Protein AF-A0A7S3THI4-F1 (afdb_monomer)

Solvent-accessible surface area (backbone atoms only — not comparable to full-atom values): 7559 Å² total; per-residue (Å²): 110,74,66,59,54,55,52,48,52,52,52,49,36,52,54,51,27,67,69,33,42,85,75,75,42,81,44,73,39,78,40,66,32,46,57,66,85,43,79,82,62,60,90,53,84,82,50,71,88,50,48,69,49,48,74,65,32,48,63,71,83,60,45,60,66,55,53,61,70,47,61,85,69,82,52,36,70,44,62,38,58,69,64,31,45,52,53,53,52,48,62,73,76,45,57,70,69,58,51,53,50,49,52,64,70,49,35,82,77,35,69,67,47,48,59,52,31,58,74,67,70,50,77,83,80,126

Nearest PDB structures (foldseek):
  5x7j-assembly1_A  TM=2.662E-01  e=1.964E+00  Thermus thermophilus HB8
  5zn8-assembly1_B  TM=2.177E-01  e=8.854E+00  Bacillus subtilis

Mean predicted aligned error: 7.43 Å

Organism: NCBI:txid141414

Structure (mmCIF, N/CA/C/O backbone):
data_AF-A0A7S3THI4-F1
#
_entry.id   AF-A0A7S3THI4-F1
#
loop_
_atom_site.group_PDB
_atom_site.id
_atom_site.type_symbol
_atom_site.label_atom_id
_atom_site.label_alt_id
_atom_site.label_comp_id
_atom_site.label_asym_id
_atom_site.label_entity_id
_atom_site.label_seq_id
_atom_site.pdbx_PDB_ins_code
_atom_site.Cartn_x
_atom_site.Cartn_y
_atom_site.Cartn_z
_atom_site.occupancy
_atom_site.B_iso_or_equiv
_atom_site.auth_seq_id
_atom_site.auth_comp_id
_atom_site.auth_asym_id
_atom_site.auth_atom_id
_atom_site.pdbx_PDB_model_num
AT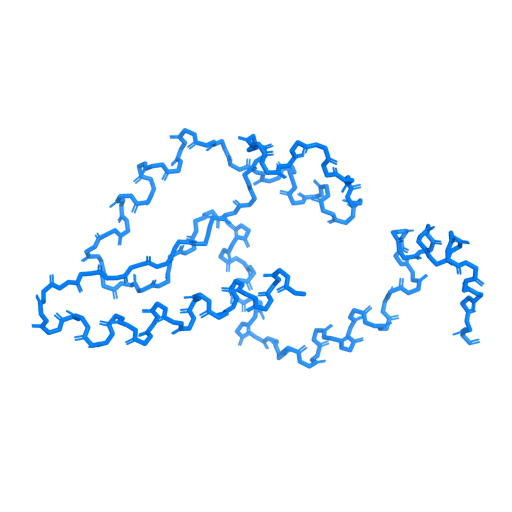OM 1 N N . MET A 1 1 ? 11.043 -9.135 -5.414 1.00 76.50 1 MET A N 1
ATOM 2 C CA . MET A 1 1 ? 11.165 -9.251 -3.938 1.00 76.50 1 MET A CA 1
ATOM 3 C C . MET A 1 1 ? 10.488 -8.094 -3.210 1.00 76.50 1 MET A C 1
ATOM 5 O O . MET A 1 1 ? 9.573 -8.362 -2.449 1.00 76.50 1 MET A O 1
ATOM 9 N N . TYR A 1 2 ? 10.847 -6.830 -3.478 1.00 82.88 2 TYR A N 1
ATOM 10 C CA . TYR A 1 2 ? 10.233 -5.666 -2.812 1.00 82.88 2 TYR A CA 1
ATOM 11 C C . TYR A 1 2 ? 8.693 -5.635 -2.889 1.00 82.88 2 TYR A C 1
ATOM 13 O O . TYR A 1 2 ? 8.028 -5.482 -1.866 1.00 82.88 2 TYR A O 1
ATOM 21 N N . SER A 1 3 ? 8.119 -5.840 -4.080 1.00 84.19 3 SER A N 1
ATOM 22 C CA . SER A 1 3 ? 6.662 -5.870 -4.292 1.00 84.19 3 SER A CA 1
ATOM 23 C C . SER A 1 3 ? 5.963 -6.966 -3.481 1.00 84.19 3 SER A C 1
ATOM 25 O O . SER A 1 3 ? 4.979 -6.690 -2.801 1.00 84.19 3 SER A O 1
ATOM 27 N N . ALA A 1 4 ? 6.511 -8.184 -3.488 1.00 88.19 4 ALA A N 1
ATOM 28 C CA . ALA A 1 4 ? 5.974 -9.317 -2.736 1.00 88.19 4 ALA A CA 1
ATOM 29 C C . ALA A 1 4 ? 5.922 -9.029 -1.226 1.00 88.19 4 ALA A C 1
ATOM 31 O O . ALA A 1 4 ? 4.899 -9.259 -0.585 1.00 88.19 4 ALA A O 1
ATOM 32 N N . THR A 1 5 ? 6.978 -8.437 -0.660 1.00 90.56 5 THR A N 1
ATOM 33 C CA . THR A 1 5 ? 6.997 -8.042 0.758 1.00 90.56 5 THR A CA 1
ATOM 34 C C . THR A 1 5 ? 5.938 -6.980 1.072 1.00 90.56 5 THR A C 1
ATOM 36 O O . THR A 1 5 ? 5.282 -7.050 2.109 1.00 90.56 5 THR A O 1
ATOM 39 N N . LYS A 1 6 ? 5.708 -6.011 0.177 1.00 89.75 6 LYS A N 1
ATOM 40 C CA . LYS A 1 6 ? 4.651 -4.997 0.353 1.00 89.75 6 L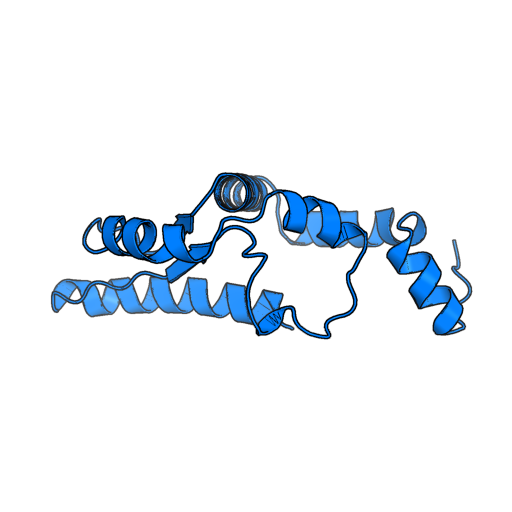YS A CA 1
ATOM 41 C C . LYS A 1 6 ? 3.241 -5.595 0.273 1.00 89.75 6 LYS A C 1
ATOM 43 O O . LYS A 1 6 ? 2.361 -5.192 1.040 1.00 89.75 6 LYS A O 1
ATOM 48 N N . ALA A 1 7 ? 3.033 -6.576 -0.603 1.00 90.31 7 ALA A N 1
ATOM 49 C CA . ALA A 1 7 ? 1.782 -7.326 -0.669 1.00 90.31 7 ALA A CA 1
ATOM 50 C C . ALA A 1 7 ? 1.545 -8.122 0.624 1.00 90.31 7 ALA A C 1
ATOM 52 O O . ALA A 1 7 ? 0.463 -8.029 1.206 1.00 90.31 7 ALA A O 1
ATOM 53 N N . PHE A 1 8 ? 2.576 -8.809 1.128 1.00 94.06 8 PHE A N 1
ATOM 54 C CA . PHE A 1 8 ? 2.523 -9.528 2.401 1.00 94.06 8 PHE A CA 1
ATOM 55 C C . PHE A 1 8 ? 2.122 -8.615 3.563 1.00 94.06 8 PHE A C 1
ATOM 57 O O . PHE A 1 8 ? 1.177 -8.938 4.272 1.00 94.06 8 PHE A O 1
ATOM 64 N N . ILE A 1 9 ? 2.752 -7.443 3.715 1.00 94.75 9 ILE A N 1
ATOM 65 C CA . ILE A 1 9 ? 2.413 -6.480 4.783 1.00 94.75 9 ILE A CA 1
ATOM 66 C C . ILE A 1 9 ? 0.931 -6.090 4.733 1.00 94.75 9 ILE A C 1
ATOM 68 O O . ILE A 1 9 ? 0.275 -6.003 5.767 1.00 94.75 9 ILE A O 1
ATOM 72 N N . SER A 1 10 ? 0.387 -5.891 3.531 1.00 93.25 10 SER A N 1
ATOM 73 C CA . SER A 1 10 ? -1.025 -5.534 3.361 1.00 93.25 10 SER A CA 1
ATOM 74 C C . SER A 1 10 ? -1.950 -6.657 3.838 1.00 93.25 10 SER A C 1
ATOM 76 O O . SER A 1 10 ? -2.935 -6.396 4.522 1.00 93.25 10 SER A O 1
ATOM 78 N N . ARG A 1 11 ? -1.620 -7.912 3.512 1.00 94.00 11 ARG A N 1
ATOM 79 C CA . ARG A 1 11 ? -2.394 -9.087 3.942 1.00 94.00 11 ARG A CA 1
ATOM 80 C C . ARG A 1 11 ? -2.243 -9.366 5.433 1.00 94.00 11 ARG A C 1
ATOM 82 O O . ARG A 1 11 ? -3.226 -9.668 6.105 1.00 94.00 11 ARG A O 1
ATOM 89 N N . PHE A 1 12 ? -1.038 -9.186 5.954 1.00 95.69 12 PHE A N 1
ATOM 90 C CA . PHE A 1 12 ? -0.754 -9.302 7.374 1.00 95.69 12 PHE A CA 1
ATOM 91 C C . PHE A 1 12 ? -1.563 -8.284 8.186 1.00 95.69 12 PHE A C 1
ATOM 93 O O . PHE A 1 12 ? -2.246 -8.670 9.127 1.00 95.69 12 PHE A O 1
ATOM 100 N N . ALA A 1 13 ? -1.595 -7.017 7.760 1.00 94.56 13 ALA A N 1
ATOM 101 C CA . ALA A 1 13 ? -2.410 -5.988 8.401 1.00 94.56 13 ALA A CA 1
ATOM 102 C C . ALA A 1 13 ? -3.906 -6.338 8.389 1.00 94.56 13 ALA A C 1
ATOM 104 O O . ALA A 1 13 ? -4.566 -6.187 9.411 1.00 94.56 13 ALA A O 1
ATOM 105 N N . THR A 1 14 ? -4.441 -6.855 7.272 1.00 94.19 14 THR A N 1
ATOM 106 C CA . THR A 1 14 ? -5.847 -7.300 7.217 1.00 94.19 14 THR A CA 1
ATOM 107 C C . THR A 1 14 ? -6.150 -8.456 8.157 1.00 94.19 14 THR A C 1
ATOM 109 O O . THR A 1 14 ? -7.208 -8.443 8.774 1.00 94.19 14 THR A O 1
ATOM 112 N N . SER A 1 15 ? -5.235 -9.419 8.296 1.00 95.44 15 SER A N 1
ATOM 113 C CA . SER A 1 15 ? -5.403 -10.529 9.240 1.00 95.44 15 SER A CA 1
ATOM 114 C C 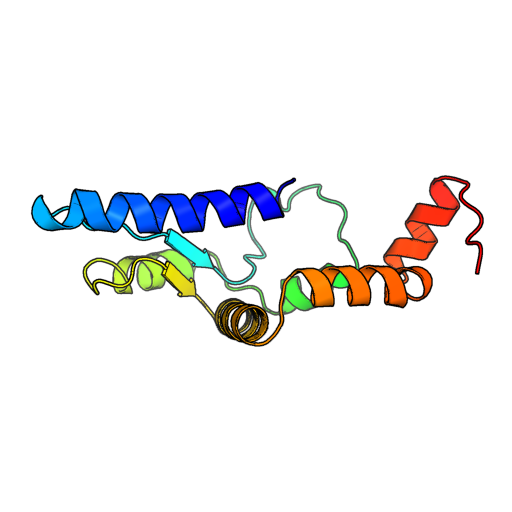. SER A 1 15 ? -5.387 -10.019 10.679 1.00 95.44 15 SER A C 1
ATOM 116 O O . SER A 1 15 ? -6.319 -10.264 11.439 1.00 95.44 15 SER A O 1
ATOM 118 N N . LEU A 1 16 ? -4.372 -9.220 11.018 1.00 95.19 16 LEU A N 1
ATOM 119 C CA . LEU A 1 16 ? -4.185 -8.682 12.361 1.00 95.19 16 LEU A CA 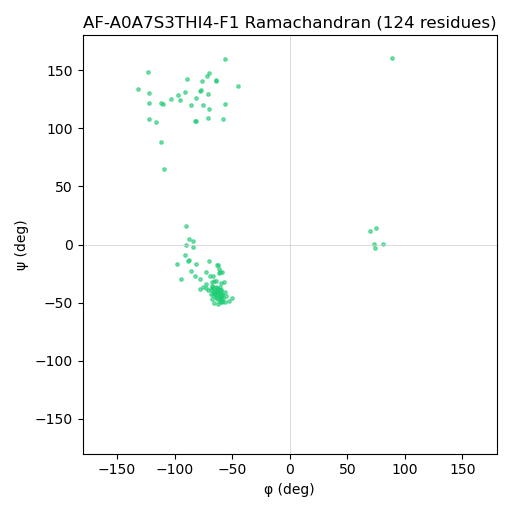1
ATOM 120 C C . LEU A 1 16 ? -5.345 -7.776 12.786 1.00 95.19 16 LEU A C 1
ATOM 122 O O . LEU A 1 16 ? -5.780 -7.827 13.930 1.00 95.19 16 LEU A O 1
ATOM 126 N N . ALA A 1 17 ? -5.884 -6.971 11.868 1.00 93.75 17 ALA A N 1
ATOM 127 C CA . ALA A 1 17 ? -7.007 -6.089 12.159 1.00 93.75 17 ALA A CA 1
ATOM 128 C C . ALA A 1 17 ? -8.263 -6.843 12.614 1.00 93.75 17 ALA A C 1
ATOM 130 O O . ALA A 1 17 ? -8.988 -6.343 13.468 1.00 93.75 17 ALA A O 1
ATOM 131 N N . VAL A 1 18 ? -8.540 -8.029 12.062 1.00 93.25 18 VAL A N 1
ATOM 132 C CA . VAL A 1 18 ? -9.719 -8.825 12.446 1.00 93.25 18 VAL A CA 1
ATOM 133 C C . VAL A 1 18 ? -9.580 -9.346 13.877 1.00 93.25 18 VAL A C 1
ATOM 135 O O . VAL A 1 18 ? -10.548 -9.314 14.633 1.00 93.25 18 VAL A O 1
ATOM 138 N N . GLU A 1 19 ? -8.377 -9.764 14.263 1.00 94.38 19 GLU A N 1
ATOM 139 C CA . GLU A 1 19 ? -8.077 -10.284 15.603 1.00 94.38 19 GLU A CA 1
ATOM 140 C C . GLU A 1 19 ? -7.985 -9.174 16.661 1.00 94.38 19 GLU A C 1
ATOM 142 O O . GLU A 1 19 ? -8.425 -9.347 17.797 1.00 94.38 19 GLU A O 1
ATOM 147 N N . ALA A 1 20 ? -7.437 -8.019 16.285 1.00 93.12 20 ALA A N 1
ATOM 148 C CA . ALA A 1 20 ? -7.169 -6.904 17.188 1.00 93.12 20 ALA A CA 1
ATOM 149 C C . ALA A 1 20 ? -8.410 -6.024 17.444 1.00 93.12 20 ALA A C 1
ATOM 151 O O . ALA A 1 20 ? -8.549 -5.423 18.512 1.00 93.12 20 ALA A O 1
ATOM 152 N N . ARG A 1 21 ? -9.358 -5.971 16.497 1.00 91.44 21 ARG A N 1
ATOM 153 C CA . ARG A 1 21 ? -10.535 -5.091 16.582 1.00 91.44 21 ARG A CA 1
ATOM 154 C C . ARG A 1 21 ? -11.451 -5.366 17.784 1.00 91.44 21 ARG A C 1
ATOM 156 O O . ARG A 1 21 ? -11.869 -4.390 18.406 1.00 91.44 21 ARG A O 1
ATOM 163 N N . PRO A 1 22 ? -11.746 -6.622 18.181 1.00 92.88 22 PRO A N 1
ATOM 164 C CA . PRO A 1 22 ? -12.488 -6.904 19.415 1.00 92.88 22 PRO A CA 1
ATOM 165 C C . PRO A 1 22 ? -11.793 -6.399 20.686 1.00 92.88 22 PRO A C 1
ATOM 167 O O . PRO A 1 22 ? -12.458 -6.146 21.685 1.00 92.88 22 PRO A O 1
ATOM 170 N N . GLN A 1 23 ? -10.469 -6.225 20.648 1.00 95.00 23 GLN A N 1
ATOM 171 C CA . GLN A 1 23 ? -9.667 -5.708 21.761 1.00 95.00 23 GLN A CA 1
ATOM 172 C C . GLN A 1 23 ? -9.590 -4.171 21.769 1.00 95.00 23 GLN A C 1
ATOM 174 O O . GLN A 1 23 ? -8.863 -3.593 22.573 1.00 95.00 23 GLN A O 1
ATOM 179 N N . GLY A 1 24 ? -10.314 -3.494 20.870 1.00 91.56 24 GLY A N 1
ATOM 180 C CA . GLY A 1 24 ? -10.283 -2.036 20.744 1.00 91.56 24 GLY A CA 1
ATOM 181 C C . GLY A 1 24 ? -9.017 -1.494 20.075 1.00 91.56 24 GLY A C 1
ATOM 182 O O . GLY A 1 24 ? -8.765 -0.293 20.143 1.00 91.56 24 GLY A O 1
ATOM 183 N N . VAL A 1 25 ? -8.225 -2.351 19.423 1.00 92.81 25 VAL A N 1
ATOM 184 C CA . VAL A 1 25 ? -7.002 -1.955 18.716 1.00 92.81 25 VAL A CA 1
ATOM 185 C C . VAL A 1 25 ? -7.306 -1.743 17.232 1.00 92.81 25 VAL A C 1
ATOM 187 O O . VAL A 1 25 ? -7.809 -2.639 16.551 1.00 92.81 25 VAL A O 1
ATOM 190 N N . ASP A 1 26 ? -6.983 -0.552 16.725 1.00 92.06 26 ASP A N 1
ATOM 191 C CA . ASP A 1 26 ? -7.097 -0.210 15.305 1.00 92.06 26 ASP A CA 1
ATOM 192 C C . ASP A 1 26 ? -5.791 -0.528 14.570 1.00 92.06 26 ASP A C 1
ATOM 194 O O . ASP A 1 26 ? -4.701 -0.152 15.005 1.00 92.06 26 ASP A O 1
ATOM 198 N N . VAL A 1 27 ? -5.903 -1.220 13.438 1.00 93.81 27 VAL A N 1
ATOM 199 C CA . VAL A 1 27 ? -4.764 -1.610 12.603 1.00 93.81 27 VAL A CA 1
ATOM 200 C C . VAL A 1 27 ? -4.986 -1.042 11.212 1.00 93.81 27 VAL A C 1
ATOM 202 O O . VAL A 1 27 ? -5.969 -1.373 10.548 1.00 93.81 27 VAL A O 1
ATOM 205 N N . VAL A 1 28 ? -4.040 -0.223 10.751 1.00 93.50 28 VAL A N 1
ATOM 206 C CA . VAL A 1 28 ? -4.066 0.364 9.411 1.00 93.50 28 VAL A CA 1
ATOM 207 C C . VAL A 1 28 ? -2.717 0.196 8.712 1.00 93.50 28 VAL A C 1
ATOM 209 O O . VAL A 1 28 ? -1.657 0.471 9.273 1.00 93.50 28 VAL A O 1
ATOM 212 N N . ALA A 1 29 ? -2.754 -0.237 7.456 1.00 93.75 29 ALA A N 1
ATOM 213 C CA . ALA A 1 29 ? -1.637 -0.183 6.529 1.00 93.75 29 ALA A CA 1
ATOM 214 C C . ALA A 1 29 ? -1.857 0.966 5.543 1.00 93.75 29 ALA A C 1
ATOM 216 O O . ALA A 1 29 ? -2.881 1.038 4.858 1.00 93.75 29 ALA A O 1
ATOM 217 N N . ILE A 1 30 ? -0.872 1.858 5.469 1.00 91.50 30 ILE A N 1
ATOM 218 C CA . ILE A 1 30 ? -0.902 3.029 4.597 1.00 91.50 30 ILE A CA 1
ATOM 219 C C . ILE A 1 30 ? -0.147 2.729 3.302 1.00 91.50 30 ILE A C 1
ATOM 221 O O . ILE A 1 30 ? 1.021 2.331 3.330 1.00 91.50 30 ILE A O 1
ATOM 225 N N . HIS A 1 31 ? -0.789 2.994 2.168 1.00 90.81 31 HIS A N 1
ATOM 226 C CA . HIS A 1 31 ? -0.198 2.906 0.833 1.00 90.81 31 HIS A CA 1
ATOM 227 C C . HIS A 1 31 ? -0.076 4.315 0.253 1.00 90.81 31 HIS A C 1
ATOM 229 O O . HIS A 1 31 ? -1.001 4.798 -0.406 1.00 90.81 31 HIS A O 1
ATOM 235 N N . PRO A 1 32 ? 1.032 5.025 0.516 1.00 87.06 32 PRO A N 1
ATOM 236 C CA . PRO A 1 32 ? 1.224 6.337 -0.067 1.00 87.06 32 PRO A CA 1
ATOM 237 C C . PRO A 1 32 ? 1.529 6.219 -1.561 1.00 87.06 32 PRO A C 1
ATOM 239 O O . PRO A 1 32 ? 2.234 5.311 -2.007 1.00 87.06 32 PRO A O 1
ATOM 242 N N . SER A 1 33 ? 1.034 7.187 -2.329 1.00 82.81 33 SER A N 1
ATOM 243 C CA . SER A 1 33 ? 1.569 7.492 -3.656 1.00 82.81 33 SER A CA 1
ATOM 244 C C . SER A 1 33 ? 3.072 7.798 -3.541 1.00 82.81 33 SER A C 1
ATOM 246 O O . SER A 1 33 ? 3.540 8.112 -2.442 1.00 82.81 33 SER A O 1
ATOM 248 N N . PRO A 1 34 ? 3.850 7.694 -4.633 1.00 77.69 34 PRO A N 1
ATOM 249 C CA . PRO A 1 34 ? 5.294 7.917 -4.596 1.00 77.69 34 PRO A CA 1
ATOM 250 C C . PRO A 1 34 ? 5.671 9.175 -3.799 1.00 77.69 34 PRO A C 1
ATOM 252 O O . PRO A 1 34 ? 5.026 10.212 -3.929 1.00 77.69 34 PRO A O 1
ATOM 255 N N . VAL A 1 35 ? 6.708 9.087 -2.965 1.00 79.12 35 VAL A N 1
ATOM 256 C CA . VAL A 1 35 ? 7.173 10.200 -2.120 1.00 79.12 35 VAL A CA 1
ATOM 257 C C . VAL A 1 35 ? 8.583 10.554 -2.569 1.00 79.12 35 VAL A C 1
ATOM 259 O O . VAL A 1 35 ? 9.526 9.799 -2.330 1.00 79.12 35 VAL A O 1
ATOM 262 N N . GLY A 1 36 ? 8.719 11.670 -3.285 1.00 66.19 36 GLY A N 1
ATOM 263 C CA . GLY A 1 36 ? 9.929 11.994 -4.046 1.00 66.19 36 GLY A CA 1
ATOM 264 C C . GLY A 1 36 ? 11.121 12.398 -3.180 1.00 66.19 36 GLY A C 1
ATOM 265 O O . GLY A 1 36 ? 12.266 12.238 -3.591 1.00 66.19 36 GLY A O 1
ATOM 266 N N . GLN A 1 37 ? 10.868 12.881 -1.963 1.00 68.50 37 GLN A N 1
ATOM 267 C CA . GLN A 1 37 ? 11.889 13.384 -1.045 1.00 68.50 37 GLN A CA 1
ATOM 268 C C . GLN A 1 37 ? 12.082 12.424 0.133 1.00 68.50 37 GLN A C 1
ATOM 270 O O . GLN A 1 37 ? 11.791 12.744 1.281 1.00 68.50 37 GLN A O 1
ATOM 275 N N . THR A 1 38 ? 12.569 11.213 -0.148 1.00 74.69 38 THR A N 1
ATOM 276 C CA . THR A 1 38 ? 12.949 10.253 0.899 1.00 74.69 38 THR A CA 1
ATOM 277 C C . THR A 1 38 ? 14.406 9.836 0.751 1.00 74.69 38 THR A C 1
ATOM 279 O O . THR A 1 38 ? 14.933 9.733 -0.356 1.00 74.69 38 THR A O 1
ATOM 282 N N . ASN A 1 39 ? 15.068 9.541 1.874 1.00 79.88 39 ASN A N 1
ATOM 283 C CA . ASN A 1 39 ? 16.426 8.984 1.856 1.00 79.88 39 ASN A CA 1
ATOM 284 C C . ASN A 1 39 ? 16.485 7.601 1.184 1.00 79.88 39 ASN A C 1
ATOM 286 O O . ASN A 1 39 ? 17.555 7.180 0.768 1.00 79.88 39 ASN 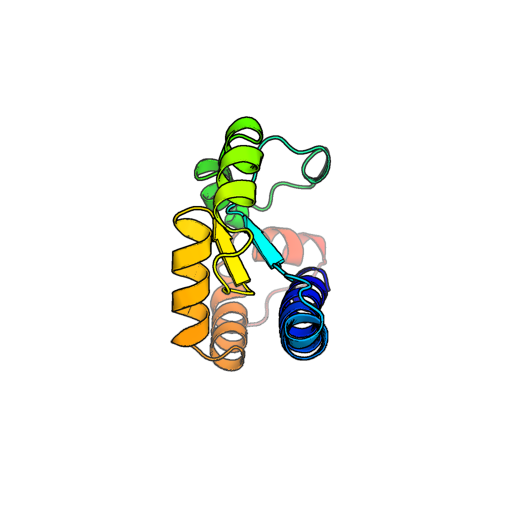A O 1
ATOM 290 N N . PHE A 1 40 ? 15.342 6.924 1.033 1.00 74.88 40 PHE A N 1
ATOM 291 C CA . PHE A 1 40 ? 15.226 5.651 0.323 1.00 74.88 40 PHE A CA 1
ATOM 292 C C . PHE A 1 40 ? 15.513 5.776 -1.180 1.00 74.88 40 PHE A C 1
ATOM 294 O O . PHE A 1 40 ? 16.028 4.844 -1.783 1.00 74.88 40 PHE A O 1
ATOM 301 N N . LEU A 1 41 ? 15.206 6.931 -1.778 1.00 71.38 41 LEU A N 1
ATOM 302 C CA . LEU A 1 41 ? 15.456 7.204 -3.197 1.00 71.38 41 LEU A CA 1
ATOM 303 C C . LEU A 1 41 ? 16.838 7.834 -3.445 1.00 71.38 41 LEU A C 1
ATOM 305 O O . LEU A 1 41 ? 17.195 8.125 -4.589 1.00 71.38 41 LEU A O 1
ATOM 309 N N . LYS A 1 42 ? 17.634 8.073 -2.391 1.00 72.25 42 LYS A N 1
ATOM 310 C CA . LYS A 1 42 ? 18.999 8.594 -2.534 1.00 72.25 42 LYS A CA 1
ATOM 311 C C . LYS A 1 42 ? 19.918 7.476 -3.025 1.00 72.25 42 LYS A C 1
ATOM 313 O O . LYS A 1 42 ? 20.068 6.458 -2.364 1.00 72.25 42 LYS A O 1
ATOM 318 N N . GLY A 1 43 ? 20.540 7.680 -4.186 1.00 66.75 43 GLY A N 1
ATOM 319 C CA . GLY A 1 43 ? 21.497 6.732 -4.769 1.00 66.75 43 GLY A CA 1
ATOM 320 C C . GLY A 1 43 ? 20.873 5.545 -5.512 1.00 66.75 43 GLY A C 1
ATOM 321 O O . GLY A 1 43 ? 21.608 4.721 -6.047 1.00 66.75 43 GLY A O 1
ATOM 322 N N . THR A 1 44 ? 19.542 5.451 -5.600 1.00 69.12 44 THR A N 1
ATOM 323 C CA . THR A 1 44 ? 18.882 4.443 -6.443 1.00 69.12 44 THR A CA 1
ATOM 324 C C . THR A 1 44 ? 18.938 4.862 -7.909 1.00 69.12 44 THR A C 1
ATOM 326 O O . THR A 1 44 ? 18.595 6.004 -8.228 1.00 69.12 44 THR A O 1
ATOM 329 N N . ALA A 1 45 ? 19.312 3.944 -8.805 1.00 63.12 45 ALA A N 1
ATOM 330 C CA . ALA A 1 45 ? 19.212 4.171 -10.244 1.00 63.12 45 ALA A CA 1
ATOM 331 C C . ALA A 1 45 ? 17.760 4.523 -10.602 1.00 63.12 45 ALA A C 1
ATOM 333 O O . ALA A 1 45 ? 16.833 3.764 -10.305 1.00 63.12 45 ALA A O 1
ATOM 334 N N . ARG A 1 46 ? 17.549 5.705 -11.190 1.00 65.56 46 ARG A N 1
ATOM 335 C CA . ARG A 1 46 ? 16.225 6.114 -11.658 1.00 65.56 46 ARG A CA 1
ATOM 336 C C . ARG A 1 46 ? 15.875 5.269 -12.873 1.00 65.56 46 ARG A C 1
ATOM 338 O O . ARG A 1 46 ? 16.475 5.420 -13.927 1.00 65.56 46 ARG A O 1
ATOM 345 N N . ILE A 1 47 ? 14.923 4.367 -12.686 1.00 67.81 47 ILE A N 1
ATOM 346 C CA . ILE A 1 47 ? 14.320 3.597 -13.772 1.00 67.81 47 ILE A CA 1
ATOM 347 C C . ILE A 1 47 ? 13.451 4.574 -14.570 1.00 67.81 47 ILE A C 1
ATOM 349 O O . ILE A 1 47 ? 12.647 5.291 -13.963 1.00 67.81 47 ILE A O 1
ATOM 353 N N . GLN A 1 48 ? 13.595 4.624 -15.896 1.00 67.44 48 GLN A N 1
ATOM 354 C CA . GLN A 1 48 ? 12.870 5.595 -16.728 1.00 67.44 48 GLN A CA 1
ATOM 355 C C . GLN A 1 48 ? 11.358 5.379 -16.626 1.00 67.44 48 GLN A C 1
ATOM 357 O O . GLN A 1 48 ? 10.597 6.335 -16.468 1.00 67.44 48 GLN A O 1
ATOM 362 N N . ALA A 1 49 ? 10.915 4.119 -16.569 1.00 63.50 49 ALA A N 1
ATOM 363 C CA . ALA A 1 49 ? 9.520 3.773 -16.305 1.00 63.50 49 ALA A CA 1
ATOM 364 C C . ALA A 1 49 ? 8.992 4.304 -14.953 1.00 63.50 49 ALA A C 1
ATOM 366 O O . ALA A 1 49 ? 7.788 4.508 -14.795 1.00 63.50 49 ALA A O 1
ATOM 367 N N . ALA A 1 50 ? 9.870 4.566 -13.978 1.00 67.25 50 ALA A N 1
ATOM 368 C CA . ALA A 1 50 ? 9.502 5.114 -12.674 1.00 67.25 50 ALA A CA 1
ATOM 369 C C . ALA A 1 50 ? 9.473 6.656 -12.633 1.00 67.25 50 ALA A C 1
ATOM 371 O O . ALA A 1 50 ? 8.891 7.227 -11.710 1.00 67.25 50 ALA A O 1
ATOM 372 N N . GLU A 1 51 ? 10.032 7.357 -13.627 1.00 71.50 51 GLU A N 1
ATOM 373 C CA . GLU A 1 51 ? 10.065 8.829 -13.654 1.00 71.50 51 GLU A CA 1
ATOM 374 C C . GLU A 1 51 ? 8.683 9.470 -13.727 1.00 71.50 51 GLU A C 1
ATOM 376 O O . GLU A 1 51 ? 8.437 10.482 -13.066 1.00 71.50 51 GLU A O 1
ATOM 381 N N . ALA A 1 52 ? 7.757 8.861 -14.470 1.00 67.38 52 ALA A N 1
ATOM 382 C CA . ALA A 1 52 ? 6.371 9.316 -14.516 1.00 67.38 52 ALA A CA 1
ATOM 383 C C . ALA A 1 52 ? 5.723 9.275 -13.121 1.00 67.38 52 ALA A C 1
ATOM 385 O O . ALA A 1 52 ? 5.015 10.203 -12.730 1.00 67.38 52 ALA A O 1
ATOM 386 N N . PHE A 1 53 ? 6.032 8.243 -12.332 1.00 69.06 53 PHE A N 1
ATOM 387 C CA . PHE A 1 53 ? 5.535 8.090 -10.967 1.00 69.06 53 PHE A CA 1
ATOM 388 C C . PHE A 1 53 ? 6.206 9.063 -9.989 1.00 69.06 53 PHE A C 1
ATOM 390 O O . PHE A 1 53 ? 5.535 9.579 -9.097 1.00 69.06 53 PHE A O 1
ATOM 397 N N . TYR A 1 54 ? 7.487 9.395 -10.183 1.00 70.31 54 TYR A N 1
ATOM 398 C CA . TYR A 1 54 ? 8.167 10.419 -9.381 1.00 70.31 54 TYR A CA 1
ATOM 399 C C . TYR A 1 54 ? 7.627 11.831 -9.632 1.00 70.31 54 TYR A C 1
ATOM 401 O O . TYR A 1 54 ? 7.581 12.628 -8.700 1.00 70.31 54 TYR A O 1
ATOM 409 N N . LYS A 1 55 ? 7.165 12.161 -10.844 1.00 70.56 55 LYS A N 1
ATOM 410 C CA . LYS A 1 55 ? 6.544 13.474 -11.119 1.00 70.56 55 LYS A CA 1
ATOM 411 C C . LYS A 1 55 ? 5.215 13.671 -10.389 1.00 70.56 55 LYS A C 1
ATOM 413 O O . LYS A 1 55 ? 4.859 14.795 -10.067 1.00 70.56 55 LYS A O 1
ATOM 418 N N . MET A 1 56 ? 4.513 12.581 -10.089 1.00 69.38 56 MET A N 1
ATOM 419 C CA . MET A 1 56 ? 3.254 12.590 -9.336 1.00 69.38 56 MET A CA 1
ATOM 420 C C . MET A 1 56 ? 3.469 12.456 -7.824 1.00 69.38 56 MET A C 1
ATOM 422 O O . MET A 1 56 ? 2.543 12.100 -7.090 1.00 69.38 56 MET A O 1
ATOM 426 N N . SER A 1 57 ? 4.697 12.679 -7.350 1.00 71.50 57 SER A N 1
ATOM 427 C CA . SER A 1 57 ? 5.019 12.434 -5.956 1.00 71.50 57 SER A CA 1
ATOM 428 C C . SER A 1 57 ? 4.488 13.516 -5.022 1.00 71.50 57 SER A C 1
ATOM 430 O O . SER A 1 57 ? 4.491 14.706 -5.329 1.00 71.50 57 SER A O 1
ATOM 432 N N . THR A 1 58 ? 3.996 13.080 -3.865 1.00 70.25 58 THR A N 1
ATOM 433 C CA . THR A 1 58 ? 3.494 13.979 -2.819 1.00 70.25 58 THR A CA 1
ATOM 434 C C . THR A 1 58 ? 4.638 14.369 -1.883 1.00 70.25 58 THR A C 1
ATOM 436 O O . THR A 1 58 ? 5.504 13.540 -1.590 1.00 70.25 58 THR A O 1
ATOM 439 N N . GLY A 1 59 ? 4.647 15.622 -1.417 1.00 74.69 59 GLY A N 1
ATOM 440 C CA . GLY A 1 59 ? 5.608 16.097 -0.419 1.00 74.69 59 GLY A CA 1
ATOM 441 C C . GLY A 1 59 ? 5.441 15.367 0.924 1.00 74.69 59 GLY A C 1
ATOM 442 O O . GLY A 1 59 ? 4.303 15.075 1.318 1.00 74.69 59 GLY A O 1
ATOM 443 N N . PRO A 1 60 ? 6.538 1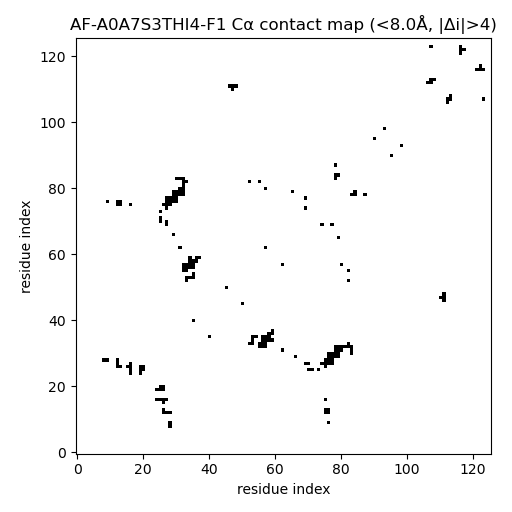5.036 1.628 1.00 76.62 60 PRO A N 1
ATOM 444 C CA . PRO A 1 60 ? 6.482 14.278 2.878 1.00 76.62 60 PRO A CA 1
ATOM 445 C C . PRO A 1 60 ? 5.706 14.988 4.001 1.00 76.62 60 PRO A C 1
ATOM 447 O O . PRO A 1 60 ? 5.137 14.323 4.860 1.00 76.62 60 PRO A O 1
ATOM 450 N N . GLU A 1 61 ? 5.601 16.312 3.968 1.00 82.38 61 GLU A N 1
ATOM 451 C CA . GLU A 1 61 ? 4.931 17.172 4.953 1.00 82.38 61 GLU A CA 1
ATOM 452 C C . GLU A 1 61 ? 3.409 16.997 4.939 1.00 82.38 61 GLU A C 1
ATOM 454 O O . GLU A 1 61 ? 2.745 17.178 5.958 1.00 82.38 61 GLU A O 1
ATOM 459 N N . ALA A 1 62 ? 2.844 16.605 3.796 1.00 81.44 62 ALA A N 1
ATOM 460 C CA . ALA A 1 62 ? 1.412 16.360 3.660 1.00 81.44 62 ALA A CA 1
ATOM 461 C C . ALA A 1 62 ? 0.999 14.968 4.172 1.00 8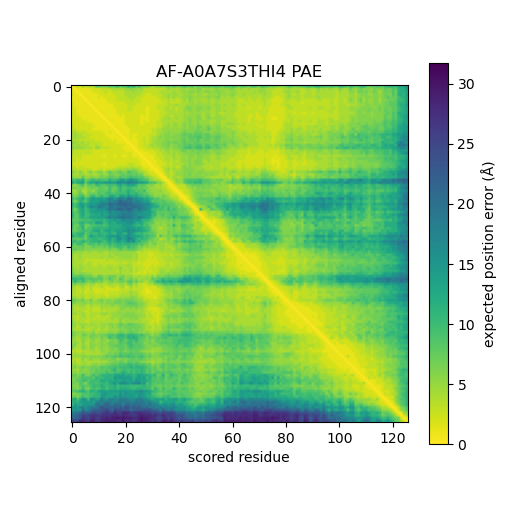1.44 62 ALA A C 1
ATOM 463 O O . ALA A 1 62 ? -0.186 14.725 4.410 1.00 81.44 62 ALA A O 1
ATOM 464 N N . LEU A 1 63 ? 1.947 14.038 4.350 1.00 84.25 63 LEU A N 1
ATOM 465 C CA . LEU A 1 63 ? 1.645 12.659 4.741 1.00 84.25 63 LEU A CA 1
ATOM 466 C C . LEU A 1 63 ? 1.094 12.533 6.167 1.00 84.25 63 LEU A C 1
ATOM 468 O O . LEU A 1 63 ? 0.079 11.851 6.311 1.00 84.25 63 LEU A O 1
ATOM 472 N N . PRO A 1 64 ? 1.672 13.156 7.216 1.00 88.81 64 PRO A N 1
ATOM 473 C CA . PRO A 1 64 ? 1.206 12.937 8.583 1.00 88.81 64 PRO A CA 1
ATOM 474 C C . PRO A 1 64 ? -0.272 13.304 8.787 1.00 88.81 64 PRO A C 1
ATOM 476 O O . PRO A 1 64 ? -1.017 12.439 9.251 1.00 88.81 64 PRO A O 1
ATOM 479 N N . PRO A 1 65 ? -0.767 14.491 8.368 1.00 89.38 65 PRO A N 1
ATOM 480 C CA . PRO A 1 65 ? -2.190 14.815 8.494 1.00 89.38 65 PRO A CA 1
ATOM 481 C C . PRO A 1 65 ? -3.092 13.829 7.740 1.00 89.38 65 PRO A C 1
ATOM 483 O O . PRO A 1 65 ? -4.142 13.425 8.242 1.00 89.38 65 PRO A O 1
ATOM 486 N N . MET A 1 66 ? -2.670 13.388 6.550 1.00 87.06 66 MET A N 1
ATOM 487 C CA . MET A 1 66 ? -3.414 12.398 5.772 1.00 87.06 66 MET A CA 1
ATOM 488 C C . MET A 1 66 ? -3.460 11.035 6.465 1.00 87.06 66 MET A C 1
ATOM 490 O O . MET A 1 66 ? -4.525 10.426 6.492 1.00 87.06 66 MET A O 1
ATOM 494 N N . ILE A 1 67 ? -2.354 10.572 7.050 1.00 88.75 67 ILE A N 1
ATOM 495 C CA . ILE A 1 67 ? -2.278 9.313 7.803 1.00 88.75 67 ILE A CA 1
ATOM 496 C C . ILE A 1 67 ? -3.195 9.373 9.023 1.00 88.75 67 ILE A C 1
ATOM 498 O O . ILE A 1 67 ? -4.050 8.503 9.185 1.00 88.75 67 ILE A O 1
ATOM 502 N N . PHE A 1 68 ? -3.079 10.427 9.838 1.00 90.19 68 PHE A N 1
ATOM 503 C CA . PHE A 1 68 ? -3.913 10.596 11.029 1.00 90.19 68 PHE A CA 1
ATOM 504 C C . PHE A 1 68 ? -5.400 10.663 10.681 1.00 90.19 68 PHE A C 1
ATOM 506 O O . PHE A 1 68 ? -6.222 10.119 11.410 1.00 90.19 68 PHE A O 1
ATOM 513 N N . SER A 1 69 ? -5.756 11.225 9.520 1.00 88.69 69 SER A N 1
ATOM 514 C CA . SER A 1 69 ? -7.146 11.234 9.055 1.00 88.69 69 SER A CA 1
ATOM 515 C C . SER A 1 69 ? -7.729 9.836 8.805 1.00 88.69 69 SER A C 1
ATOM 517 O O . SER A 1 69 ? -8.943 9.707 8.678 1.00 88.69 69 SER A O 1
ATOM 519 N N . LYS A 1 70 ? -6.911 8.788 8.665 1.00 86.38 70 LYS A N 1
ATOM 520 C CA . LYS A 1 70 ? -7.377 7.427 8.348 1.00 86.38 70 LYS A CA 1
ATOM 521 C C . LYS A 1 70 ? -7.506 6.529 9.575 1.00 86.38 70 LYS A C 1
ATOM 523 O O . LYS A 1 70 ? -8.212 5.528 9.485 1.00 86.38 70 LYS A O 1
ATOM 528 N N . LEU A 1 71 ? -6.897 6.907 10.697 1.00 87.88 71 LEU A N 1
ATOM 529 C CA . LEU A 1 71 ? -6.999 6.169 11.954 1.00 87.88 71 LEU A CA 1
ATOM 530 C C . LEU A 1 71 ? -8.442 6.167 12.473 1.00 87.88 71 LEU A C 1
ATOM 532 O O . LEU A 1 71 ? -9.161 7.161 12.358 1.00 87.88 71 LEU A O 1
ATOM 536 N N . GLY A 1 72 ? -8.883 5.034 13.013 1.00 83.06 72 GLY A N 1
ATOM 537 C CA . GLY A 1 72 ? -10.199 4.859 13.629 1.00 83.06 72 GLY A CA 1
ATOM 538 C C . GLY A 1 72 ? -11.378 4.808 12.652 1.00 83.06 72 GLY A C 1
ATOM 539 O O . GLY A 1 72 ? -12.516 4.631 13.077 1.00 83.06 72 GLY A O 1
ATOM 540 N N . ARG A 1 73 ? -11.147 4.921 11.335 1.00 81.25 73 ARG A N 1
ATOM 541 C CA . ARG A 1 73 ? -12.214 4.865 10.313 1.00 81.25 73 ARG A CA 1
ATOM 542 C C . ARG A 1 73 ? -12.602 3.441 9.908 1.00 81.25 73 ARG A C 1
ATOM 544 O O . ARG A 1 73 ? -13.427 3.256 9.017 1.00 81.25 73 ARG A O 1
ATOM 551 N N . GLY A 1 74 ? -11.998 2.433 10.537 1.00 75.75 74 GLY A N 1
ATOM 552 C CA . GLY A 1 74 ? -12.313 1.019 10.345 1.00 75.75 74 GLY A CA 1
ATOM 553 C C . GLY A 1 74 ? -11.819 0.405 9.032 1.00 75.75 74 GLY A C 1
ATOM 554 O O . GLY A 1 74 ? -11.998 -0.800 8.853 1.00 75.75 74 GLY A O 1
ATOM 555 N N . LEU A 1 75 ? -11.208 1.196 8.142 1.00 83.12 75 LEU A N 1
ATOM 556 C CA . LEU A 1 75 ? -10.556 0.730 6.920 1.00 83.12 75 LEU A CA 1
ATOM 557 C C . LEU A 1 75 ? -9.117 0.314 7.226 1.00 83.12 75 LEU A C 1
ATOM 559 O O . LEU A 1 75 ? -8.304 1.142 7.621 1.00 83.12 75 LEU A O 1
ATOM 563 N N . VAL A 1 76 ? -8.797 -0.955 6.973 1.00 90.75 76 VAL A N 1
ATOM 564 C CA . VAL A 1 76 ? -7.468 -1.517 7.267 1.00 90.75 76 VAL A CA 1
ATOM 565 C C . VAL A 1 76 ? -6.424 -1.127 6.224 1.00 90.75 76 VAL A C 1
ATOM 567 O O . VAL A 1 76 ? -5.245 -1.019 6.536 1.00 90.75 76 VAL A O 1
ATOM 570 N N . LEU A 1 77 ? -6.832 -0.917 4.973 1.00 91.00 77 LEU A N 1
ATOM 571 C CA . LEU A 1 77 ? -5.943 -0.472 3.900 1.00 91.00 77 LEU A CA 1
ATOM 572 C C . LEU A 1 77 ? -6.346 0.944 3.503 1.00 91.00 77 LEU A C 1
ATOM 574 O O . LEU A 1 77 ? -7.494 1.168 3.113 1.00 91.00 77 LEU A O 1
ATOM 578 N N . ALA A 1 78 ? -5.413 1.888 3.596 1.00 91.00 78 ALA A N 1
ATOM 579 C CA . ALA A 1 78 ? -5.653 3.273 3.223 1.00 91.00 78 ALA A CA 1
ATOM 580 C C . ALA A 1 78 ? -4.661 3.728 2.152 1.00 91.00 78 ALA A C 1
ATOM 582 O O . ALA A 1 78 ? -3.484 3.970 2.421 1.00 91.00 78 ALA A O 1
ATOM 583 N N . ASP A 1 79 ? -5.177 3.887 0.937 1.00 89.25 79 ASP A N 1
ATOM 584 C CA . ASP A 1 79 ? -4.433 4.436 -0.189 1.00 89.25 79 ASP A CA 1
ATOM 585 C C . ASP A 1 79 ? -4.426 5.977 -0.094 1.00 89.25 79 ASP A C 1
ATOM 587 O O . ASP A 1 79 ? -5.478 6.611 0.050 1.00 89.25 79 ASP A O 1
ATOM 591 N N . LEU A 1 80 ? -3.238 6.592 -0.132 1.00 88.00 80 LEU A N 1
ATOM 592 C CA . LEU A 1 80 ? -3.068 8.048 -0.075 1.00 88.00 80 LEU A CA 1
ATOM 593 C C . LEU A 1 80 ? -2.603 8.583 -1.428 1.00 88.00 80 LEU A C 1
ATOM 595 O O . LEU A 1 80 ? -1.532 8.233 -1.926 1.00 88.00 80 LEU A O 1
ATOM 599 N N . GLY A 1 81 ? -3.397 9.483 -1.997 1.00 83.06 81 GLY A N 1
ATOM 600 C CA . GLY A 1 81 ? -3.129 10.108 -3.287 1.00 83.06 81 GLY A CA 1
ATOM 601 C C . GLY A 1 81 ? -3.687 9.323 -4.484 1.00 83.06 81 GLY A C 1
ATOM 602 O O . GLY A 1 81 ? -4.000 8.133 -4.383 1.00 83.06 81 GLY A O 1
ATOM 603 N N . PRO A 1 82 ? -3.842 9.999 -5.632 1.00 79.88 82 PRO A N 1
ATOM 604 C CA . PRO A 1 82 ? -4.589 9.480 -6.775 1.00 79.88 82 PRO A CA 1
ATOM 605 C C . PRO A 1 82 ? -3.920 8.268 -7.431 1.00 79.88 82 PRO A C 1
ATOM 607 O O . PRO A 1 82 ? -4.612 7.338 -7.834 1.00 79.88 82 PRO A O 1
ATOM 610 N N . VAL A 1 83 ? -2.585 8.232 -7.490 1.00 83.31 83 VAL A N 1
ATOM 611 C CA . VAL A 1 83 ? -1.842 7.119 -8.106 1.00 83.31 83 VAL A CA 1
ATOM 612 C C . VAL A 1 83 ? -2.075 5.819 -7.341 1.00 83.31 83 VAL A C 1
ATOM 614 O O . VAL A 1 83 ? -2.361 4.791 -7.951 1.00 83.31 83 VAL A O 1
ATOM 617 N N . ALA A 1 84 ? -2.002 5.864 -6.007 1.00 85.12 84 ALA A N 1
ATOM 618 C CA . ALA A 1 84 ? -2.249 4.697 -5.165 1.00 85.12 84 ALA A CA 1
ATOM 619 C C . ALA A 1 84 ? -3.683 4.165 -5.334 1.00 85.12 84 ALA A C 1
ATOM 621 O O . ALA A 1 84 ? -3.879 2.962 -5.507 1.00 85.12 84 ALA A O 1
ATOM 622 N N . VAL A 1 85 ? -4.676 5.061 -5.373 1.00 86.31 85 VAL A N 1
ATOM 623 C CA . VAL A 1 85 ? -6.086 4.691 -5.584 1.00 86.31 85 VAL A CA 1
ATOM 624 C C . VAL A 1 85 ? -6.298 4.053 -6.959 1.00 86.31 85 VAL A C 1
ATOM 626 O O . VAL A 1 85 ? -6.915 2.995 -7.052 1.00 86.31 85 VAL A O 1
ATOM 629 N N . VAL A 1 86 ? -5.755 4.642 -8.029 1.00 86.31 86 VAL A N 1
ATOM 630 C CA . VAL A 1 86 ? -5.878 4.090 -9.389 1.00 86.31 86 VAL A CA 1
ATOM 631 C C . VAL A 1 86 ? -5.231 2.708 -9.483 1.00 86.31 86 VAL A C 1
ATOM 633 O O . VAL A 1 86 ? -5.846 1.780 -10.001 1.00 86.31 86 VAL A O 1
ATOM 636 N N . MET A 1 87 ? -4.034 2.529 -8.920 1.00 84.81 87 MET A N 1
ATOM 637 C CA . 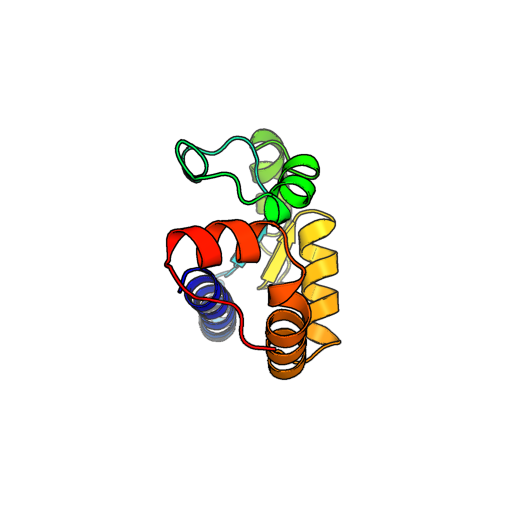MET A 1 87 ? -3.351 1.230 -8.911 1.00 84.81 87 MET A CA 1
ATOM 638 C C . MET A 1 87 ? -4.113 0.171 -8.104 1.00 84.81 87 MET A C 1
ATOM 640 O O . MET A 1 87 ? -4.193 -0.992 -8.510 1.00 84.81 87 MET A O 1
ATOM 644 N N . ARG A 1 88 ? -4.743 0.561 -6.991 1.00 86.31 88 ARG A N 1
ATOM 645 C CA . ARG A 1 88 ? -5.626 -0.330 -6.228 1.00 86.31 88 ARG A CA 1
ATOM 646 C C . ARG A 1 88 ? -6.827 -0.778 -7.056 1.00 86.31 88 ARG A C 1
ATOM 648 O O . ARG A 1 88 ? -7.223 -1.936 -6.970 1.00 86.31 88 ARG A O 1
ATOM 655 N N . LEU A 1 89 ? -7.426 0.126 -7.823 1.00 88.94 89 LEU A N 1
ATOM 656 C CA . LEU A 1 89 ? -8.561 -0.209 -8.680 1.00 88.94 89 LEU A CA 1
ATOM 657 C C . LEU A 1 89 ? -8.129 -1.117 -9.834 1.00 88.94 89 LEU A C 1
ATOM 659 O O . LEU A 1 89 ? -8.786 -2.121 -10.083 1.00 88.94 89 LEU A O 1
ATOM 663 N N . LEU A 1 90 ? -6.987 -0.838 -10.465 1.00 87.75 90 LEU A N 1
ATOM 664 C CA . LEU A 1 90 ? -6.427 -1.674 -11.531 1.00 87.75 90 LEU A CA 1
ATOM 665 C C . LEU A 1 90 ? -6.185 -3.115 -11.071 1.00 87.75 90 LEU A C 1
ATOM 667 O O . LEU A 1 90 ? -6.613 -4.047 -11.742 1.00 87.75 90 LEU A O 1
ATOM 671 N N . THR A 1 91 ? -5.582 -3.302 -9.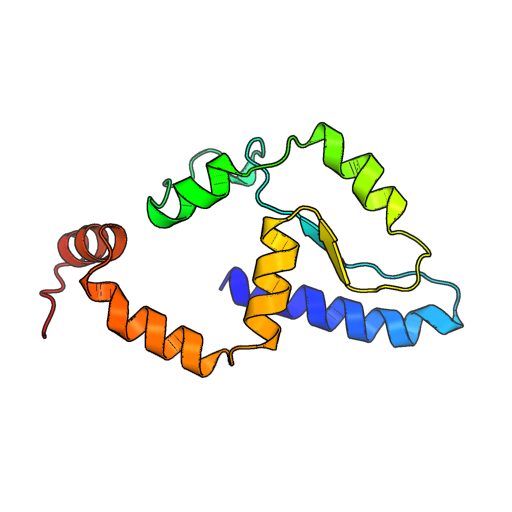897 1.00 85.56 91 THR A N 1
ATOM 672 C CA . THR A 1 91 ? -5.320 -4.643 -9.330 1.00 85.56 91 THR A CA 1
ATOM 673 C C . THR A 1 91 ? -6.575 -5.380 -8.862 1.00 85.56 91 THR A C 1
ATOM 675 O O . THR A 1 91 ? -6.533 -6.582 -8.635 1.00 85.56 91 THR A O 1
ATOM 678 N N . LYS A 1 92 ? -7.713 -4.690 -8.718 1.00 87.06 92 LYS A N 1
ATOM 679 C CA . LYS A 1 92 ? -9.015 -5.340 -8.497 1.00 87.06 92 LYS A CA 1
ATOM 680 C C . LYS A 1 92 ? -9.703 -5.758 -9.796 1.00 87.06 92 LYS A C 1
ATOM 682 O O . LYS A 1 92 ? -10.578 -6.615 -9.751 1.00 87.06 92 LYS A O 1
ATOM 687 N N . LEU A 1 93 ? -9.358 -5.125 -10.916 1.00 88.00 93 LEU A N 1
ATOM 688 C CA . LEU A 1 93 ? -9.967 -5.373 -12.225 1.00 88.00 93 LEU A CA 1
ATOM 689 C C . LEU A 1 93 ? -9.183 -6.395 -13.051 1.00 88.00 93 LEU A C 1
ATOM 691 O O . LEU A 1 93 ? -9.766 -7.087 -13.879 1.00 88.00 93 LEU A O 1
ATOM 695 N N . ILE A 1 94 ? -7.870 -6.466 -12.844 1.00 88.94 94 ILE A N 1
ATOM 696 C CA . ILE A 1 94 ? -6.948 -7.281 -13.629 1.00 88.94 94 ILE A CA 1
ATOM 697 C C . ILE A 1 94 ? -6.215 -8.240 -12.691 1.00 88.94 94 ILE A C 1
ATOM 699 O O . ILE A 1 94 ? -5.673 -7.814 -11.673 1.00 88.94 94 ILE A O 1
ATOM 703 N N . ASP A 1 95 ? -6.190 -9.522 -13.060 1.00 86.69 95 ASP A N 1
ATOM 704 C CA . ASP A 1 95 ? -5.462 -10.558 -12.325 1.00 86.69 95 ASP A CA 1
ATOM 705 C C . ASP A 1 95 ? -3.938 -10.395 -12.453 1.00 86.69 95 ASP A C 1
ATOM 707 O O . ASP A 1 95 ? -3.419 -9.991 -13.501 1.00 86.69 95 ASP A O 1
ATOM 711 N N . ASP A 1 96 ? -3.211 -10.777 -11.402 1.00 82.94 96 ASP A N 1
ATOM 712 C CA . ASP A 1 96 ? -1.747 -10.713 -11.353 1.00 82.94 96 ASP A CA 1
ATOM 713 C C . ASP A 1 96 ? -1.086 -11.512 -12.492 1.00 82.94 96 ASP A C 1
ATOM 715 O O . ASP A 1 96 ? -0.052 -11.099 -13.026 1.00 82.94 96 ASP A O 1
ATOM 719 N N . SER A 1 97 ? -1.698 -12.616 -12.932 1.00 86.75 97 SER A N 1
ATOM 720 C CA . SER A 1 97 ? -1.202 -13.436 -14.045 1.00 86.75 97 SER A CA 1
ATOM 721 C C . SER A 1 97 ? -1.264 -12.686 -15.374 1.00 86.75 97 SER A C 1
ATOM 723 O O . SER A 1 97 ? -0.355 -12.802 -16.199 1.00 86.75 97 SER A O 1
ATOM 725 N N . LEU A 1 98 ? -2.308 -11.874 -15.578 1.00 87.69 98 LEU A N 1
ATOM 726 C CA . LEU A 1 98 ? -2.454 -11.068 -16.788 1.00 87.69 98 LEU A CA 1
ATOM 727 C C . LEU A 1 98 ? -1.459 -9.904 -16.794 1.00 87.69 98 LEU A C 1
ATOM 729 O O . LEU A 1 98 ? -0.877 -9.606 -17.838 1.00 87.69 98 LEU A O 1
ATOM 733 N N . PHE A 1 99 ? -1.199 -9.297 -15.632 1.00 86.56 99 PHE A N 1
ATOM 734 C CA . PHE A 1 99 ? -0.109 -8.331 -15.495 1.00 86.56 99 PHE A CA 1
ATOM 735 C C . PHE A 1 99 ? 1.244 -8.962 -15.818 1.00 86.56 99 PHE A C 1
ATOM 737 O O . PHE A 1 99 ? 2.003 -8.392 -16.598 1.00 86.56 99 PHE A O 1
ATOM 744 N N . ALA A 1 100 ? 1.543 -10.140 -15.267 1.00 88.88 100 ALA A N 1
ATOM 745 C CA . ALA A 1 100 ? 2.803 -10.833 -15.520 1.00 88.88 100 ALA A CA 1
ATOM 746 C C . ALA A 1 100 ? 2.994 -11.148 -17.011 1.00 88.88 100 ALA A C 1
ATOM 748 O O . ALA A 1 100 ? 4.060 -10.871 -17.564 1.00 88.88 100 ALA A O 1
ATOM 749 N N . PHE A 1 101 ? 1.947 -11.650 -17.674 1.00 91.38 101 PHE A N 1
ATOM 750 C CA . PHE A 1 101 ? 1.958 -11.885 -19.116 1.00 91.38 101 PHE A CA 1
ATOM 751 C C . PHE A 1 101 ? 2.184 -10.590 -19.902 1.00 91.38 101 PHE A C 1
ATOM 753 O O . PHE A 1 101 ? 3.070 -10.538 -20.750 1.00 91.38 101 PHE A O 1
ATOM 760 N N . GLY A 1 102 ? 1.431 -9.530 -19.593 1.00 89.06 102 GLY A N 1
ATOM 761 C CA . GLY A 1 102 ? 1.568 -8.238 -20.259 1.00 89.06 102 GLY A CA 1
ATOM 762 C C . GLY A 1 102 ? 2.978 -7.666 -20.117 1.00 89.06 102 GLY A C 1
ATOM 763 O O . GLY A 1 102 ? 3.602 -7.309 -21.113 1.00 89.06 102 GLY A O 1
ATOM 764 N N . PHE A 1 103 ? 3.528 -7.639 -18.902 1.00 87.56 103 PHE A N 1
ATOM 765 C CA . PHE A 1 103 ? 4.893 -7.161 -18.682 1.00 87.56 103 PHE A CA 1
ATOM 766 C C . PHE A 1 103 ? 5.931 -8.005 -19.425 1.00 87.56 103 PHE A C 1
ATOM 768 O O . PHE A 1 103 ? 6.838 -7.429 -20.014 1.00 87.56 103 PHE A O 1
ATOM 775 N N . ALA A 1 104 ? 5.796 -9.334 -19.453 1.00 89.19 104 ALA A N 1
ATOM 776 C CA . ALA A 1 104 ? 6.704 -10.197 -20.208 1.00 89.19 104 ALA A CA 1
ATOM 777 C C . ALA A 1 104 ? 6.607 -9.958 -21.724 1.00 89.19 104 ALA A C 1
ATOM 779 O O . ALA A 1 104 ? 7.630 -9.874 -22.400 1.00 89.19 104 ALA A O 1
ATOM 780 N N . PHE A 1 105 ? 5.389 -9.794 -22.245 1.00 90.44 105 PHE A N 1
ATOM 781 C CA . PHE A 1 105 ? 5.136 -9.548 -23.661 1.00 90.44 105 PHE A CA 1
ATOM 782 C C . PHE A 1 105 ? 5.680 -8.189 -24.117 1.00 90.44 105 PHE A C 1
ATOM 784 O O . PHE A 1 105 ? 6.309 -8.096 -25.168 1.00 90.44 105 PHE A O 1
ATOM 791 N N . PHE A 1 106 ? 5.484 -7.133 -23.317 1.00 88.00 106 PHE A N 1
ATOM 792 C CA . PHE A 1 106 ? 5.924 -5.782 -23.671 1.00 88.00 106 PHE A CA 1
ATOM 793 C C . PHE A 1 106 ? 7.368 -5.455 -23.259 1.00 88.00 106 PHE A C 1
ATOM 795 O O . PHE A 1 106 ? 7.924 -4.468 -23.750 1.00 88.00 106 PHE A O 1
ATOM 802 N N . ALA A 1 107 ? 8.002 -6.271 -22.408 1.00 86.06 107 ALA A N 1
ATOM 803 C CA . ALA A 1 107 ? 9.359 -6.037 -21.909 1.00 86.06 107 ALA A CA 1
ATOM 804 C C . ALA A 1 107 ? 10.389 -5.735 -23.016 1.00 86.06 107 ALA A C 1
ATOM 806 O O . ALA A 1 107 ? 11.097 -4.738 -22.875 1.00 86.06 107 ALA A O 1
ATOM 807 N N . PRO A 1 108 ? 10.458 -6.463 -24.152 1.00 86.31 108 PRO A N 1
ATOM 808 C CA . PRO A 1 108 ? 11.448 -6.193 -25.202 1.00 86.31 108 PRO A CA 1
ATOM 809 C C . PRO A 1 108 ? 11.342 -4.804 -25.852 1.00 86.31 108 PRO A C 1
ATOM 811 O O . PRO A 1 108 ? 12.305 -4.317 -26.456 1.00 86.31 108 PRO A O 1
ATOM 814 N N . TRP A 1 109 ? 10.184 -4.148 -25.754 1.00 84.38 109 TRP A N 1
ATOM 815 C CA . TRP A 1 109 ? 9.977 -2.791 -26.267 1.00 84.38 109 TRP A CA 1
ATOM 816 C C . TRP A 1 109 ? 10.265 -1.701 -25.233 1.00 84.38 109 TRP A C 1
ATOM 818 O O . TRP A 1 109 ? 10.329 -0.530 -25.601 1.00 84.38 109 TRP A O 1
ATOM 828 N N . MET A 1 110 ? 10.492 -2.053 -23.966 1.00 83.56 110 MET A N 1
ATOM 829 C CA . MET A 1 110 ? 10.813 -1.076 -22.930 1.00 83.56 110 MET A CA 1
ATOM 830 C C . MET A 1 110 ? 12.284 -0.624 -23.028 1.00 83.56 110 MET A C 1
ATOM 832 O O . MET A 1 110 ? 13.178 -1.475 -23.093 1.00 83.56 110 MET A O 1
ATOM 836 N N . PRO A 1 111 ? 12.565 0.696 -22.985 1.00 81.25 111 PRO A N 1
ATOM 837 C CA . PRO A 1 111 ? 13.931 1.231 -23.002 1.00 81.25 111 PRO A CA 1
ATOM 838 C C . PRO A 1 111 ? 14.807 0.646 -21.889 1.00 81.25 111 PRO A C 1
ATOM 840 O O . PRO A 1 111 ? 15.918 0.192 -22.159 1.00 81.25 111 PRO A O 1
ATOM 843 N N . ASP A 1 112 ? 14.256 0.560 -20.672 1.00 80.62 112 ASP A N 1
ATOM 844 C CA . ASP A 1 112 ? 14.941 0.005 -19.501 1.00 80.62 112 ASP A CA 1
ATOM 845 C C . ASP A 1 112 ? 15.364 -1.460 -19.739 1.00 80.62 112 ASP A C 1
ATOM 847 O O . ASP A 1 112 ? 16.493 -1.852 -19.444 1.00 80.62 112 ASP A O 1
ATOM 851 N N . TYR A 1 113 ? 14.493 -2.282 -20.337 1.00 82.62 113 TYR A N 1
ATOM 852 C CA . TYR A 1 113 ? 14.807 -3.686 -20.617 1.00 82.62 113 TYR A CA 1
ATOM 853 C C . TYR A 1 113 ? 15.934 -3.822 -21.643 1.00 82.62 113 TYR A C 1
ATOM 855 O O . TYR A 1 113 ? 16.836 -4.632 -21.454 1.00 82.62 113 TYR A O 1
ATOM 863 N N . ARG A 1 114 ? 15.933 -3.009 -22.707 1.00 81.44 114 ARG A N 1
ATOM 864 C CA . ARG A 1 114 ? 16.992 -3.031 -23.731 1.00 81.44 114 ARG A CA 1
ATOM 865 C C . ARG A 1 114 ? 18.342 -2.591 -23.170 1.00 81.44 114 ARG A C 1
ATOM 867 O O . ARG A 1 114 ? 19.366 -3.202 -23.483 1.00 81.44 114 ARG A O 1
ATOM 874 N N . GLU A 1 115 ? 18.352 -1.564 -22.325 1.00 81.38 115 GLU A N 1
ATOM 875 C CA . GLU A 1 115 ? 19.572 -1.074 -21.676 1.00 81.38 115 GLU A CA 1
ATOM 876 C C . GLU A 1 115 ? 20.163 -2.133 -20.731 1.00 81.38 115 GLU A C 1
ATOM 878 O O . GLU A 1 115 ? 21.370 -2.373 -20.731 1.00 81.38 115 GLU A O 1
ATOM 883 N N . HIS A 1 116 ? 19.323 -2.837 -19.971 1.00 79.69 116 HIS A N 1
ATOM 884 C CA . HIS A 1 116 ? 19.785 -3.882 -19.058 1.00 79.69 116 HIS A CA 1
ATOM 885 C C . HIS A 1 116 ? 20.125 -5.205 -19.760 1.00 79.69 116 HIS A C 1
ATOM 887 O O . HIS A 1 116 ? 21.127 -5.828 -19.411 1.00 79.69 116 HIS A O 1
ATOM 893 N N . ALA A 1 117 ? 19.359 -5.619 -20.773 1.00 80.56 117 ALA A N 1
ATOM 894 C CA . ALA A 1 117 ? 19.627 -6.831 -21.549 1.00 80.56 117 ALA A CA 1
ATOM 895 C C . ALA A 1 117 ? 20.932 -6.719 -22.353 1.00 80.56 117 ALA A C 1
ATOM 897 O O . ALA A 1 117 ? 21.725 -7.660 -22.368 1.00 80.56 117 ALA A O 1
ATOM 898 N N . SER A 1 118 ? 21.203 -5.547 -22.945 1.00 69.31 118 SER A N 1
ATOM 899 C CA . SER A 1 118 ? 22.470 -5.282 -23.644 1.00 69.31 118 SER A CA 1
ATOM 900 C C . SER A 1 118 ? 23.674 -5.302 -22.697 1.00 69.31 118 SER A C 1
ATOM 902 O O . SER A 1 118 ? 24.688 -5.916 -23.024 1.00 69.31 118 SER A O 1
ATOM 904 N N . ARG A 1 119 ? 23.552 -4.725 -21.491 1.00 73.00 119 ARG A N 1
ATOM 905 C CA . ARG A 1 119 ? 24.578 -4.819 -20.432 1.00 73.00 119 ARG A CA 1
ATOM 906 C C . ARG A 1 119 ? 24.797 -6.246 -19.926 1.00 73.00 119 ARG A C 1
ATOM 908 O O . ARG A 1 119 ? 25.913 -6.580 -19.544 1.00 73.00 119 ARG A O 1
ATOM 915 N N . ALA A 1 120 ? 23.758 -7.078 -19.925 1.00 75.69 120 ALA A N 1
ATOM 916 C CA . ALA A 1 120 ? 23.826 -8.474 -19.498 1.00 75.69 120 ALA A CA 1
ATOM 917 C C . ALA A 1 120 ? 24.307 -9.441 -20.600 1.00 75.69 120 ALA A C 1
ATOM 919 O O . ALA A 1 120 ? 24.412 -10.639 -20.348 1.00 75.69 120 ALA A O 1
ATOM 920 N N . GLY A 1 121 ? 24.577 -8.957 -21.820 1.00 69.25 121 GLY A N 1
ATOM 921 C CA . GLY A 1 121 ? 24.988 -9.798 -22.951 1.00 69.25 121 GLY A CA 1
ATOM 922 C C . GLY A 1 121 ? 23.881 -10.712 -23.494 1.00 69.25 121 GLY A C 1
ATOM 923 O O . GLY A 1 121 ? 24.154 -11.602 -24.299 1.00 69.25 121 GLY A O 1
ATOM 924 N N . LEU A 1 122 ? 22.631 -10.498 -23.080 1.00 68.00 122 LEU A N 1
ATOM 925 C CA . LEU A 1 122 ? 21.477 -11.260 -23.540 1.00 68.00 122 LEU A CA 1
ATOM 926 C C . LEU A 1 122 ? 21.012 -10.677 -24.879 1.00 68.00 122 LEU A C 1
ATOM 928 O O . LEU A 1 122 ? 20.429 -9.593 -24.935 1.00 68.00 122 LEU A O 1
ATOM 932 N N . LYS A 1 123 ? 21.280 -11.387 -25.981 1.00 57.41 123 LYS A N 1
ATOM 933 C CA . LYS A 1 123 ? 20.672 -11.066 -27.278 1.00 57.41 123 LYS A CA 1
ATOM 934 C C . LYS A 1 123 ? 19.192 -11.426 -27.197 1.00 57.41 123 LYS A C 1
ATOM 936 O O . LYS A 1 123 ? 18.855 -12.584 -26.978 1.00 57.41 123 LYS A O 1
ATOM 941 N N . GLY A 1 124 ? 18.325 -10.423 -27.326 1.00 54.50 124 GLY A N 1
ATOM 942 C CA . GLY A 1 124 ? 16.881 -10.627 -27.347 1.00 54.50 124 GLY A CA 1
ATOM 943 C C . GLY A 1 124 ? 16.512 -11.568 -28.489 1.00 54.50 124 GLY A C 1
ATOM 944 O O . GLY A 1 124 ? 16.614 -11.187 -29.651 1.00 54.50 124 GLY A O 1
ATOM 945 N N . HIS A 1 125 ? 16.129 -12.795 -28.151 1.00 49.78 125 HIS A N 1
ATOM 946 C CA . HIS A 1 125 ? 15.457 -13.689 -29.078 1.00 49.78 125 HIS A CA 1
ATOM 947 C C . HIS A 1 125 ? 13.979 -13.300 -29.082 1.00 49.78 125 HIS A C 1
ATOM 949 O O . HIS A 1 125 ? 13.274 -13.514 -28.096 1.00 49.78 125 HIS A O 1
ATOM 955 N N . LEU A 1 126 ? 13.562 -12.657 -30.171 1.00 49.31 126 LEU A N 1
ATOM 956 C CA . LEU A 1 126 ? 12.225 -12.856 -30.718 1.00 49.31 126 LEU A CA 1
ATOM 957 C C . LEU A 1 126 ? 12.317 -14.014 -31.711 1.00 49.31 126 LEU A C 1
ATOM 959 O O . LEU A 1 126 ? 13.324 -14.040 -32.459 1.00 49.31 126 LEU A O 1
#

InterPro domains:
  IPR002347 Short-chain dehydrogenase/reductase SDR [PF00106] (1-42)
  IPR036291 NAD(P)-binding domain superfamily [SSF51735] (2-98)

pLDDT: mean 82.4, std 10.22, range [49.31, 95.69]

Sequence (126 aa):
MYSATKAFISRFATSLAVEARPQGVDVVAIHPSPVGQTNFLKGTARIQAAEAFYKMSTGPEALPPMIFSKLGRGLVLADLGPVAVVMRLLTKLIDDSLFAFGFAFFAPWMPDYREHASRAGLKGHL

Foldseek 3Di:
DVVVVLVVVLVVLVVVQVVCVVVVDHAADEAEQAALPDPVCPPDDDDPVCVVSNVQHDHPVVPPVVVVVCTPPSDRYHYHHDVSVVVVVVCVVDPPVVVVVVCVVCLVVGPSSVVVCVVVVNDDDD

Radius of gyration: 18.08 Å; Cα contacts (8 Å, |Δi|>4): 106; chains: 1; bounding box: 38×31×52 Å

Secondary structure (DSSP, 8-state):
-HHHHHHHHHHHHHHHHHHHGGGT----EEEE---SS-GGGTT----HHHHHHHHTPPPGGGHHHHHHTTTTSS-SEEEESHHHHHHHHHHHHS-HHHHHHHHHHHGGG-HHHHHHHHHTT-----